Protein AF-A0A841MKN7-F1 (afdb_monomer_lite)

Sequence (149 aa):
MEKTDVSFLLSLPLLMLWGYSSIEKVLFWQESYRAFLNQPFPNPWGIVLAYVVPGFEILLVILLLFPETRWWGFLGSALLLNSFTVYVGMVWIGVFPETPCNCAGLINLLNWEGHLFLNLGFFSLTVLGLWFTKRGAEAPPDGVKLKSD

pLDDT: mean 86.55, std 14.41, range [45.44, 98.44]

Radius of gyration: 18.73 Å; chains: 1; bounding box: 68×29×45 Å

Secondary structure (DSSP, 8-state):
--HHHHHHHHHHHHHHHHHHHHHHHHHTHHHHHHHHHTSSS-HHHHHHHHHHHHHHHHHHHHHHHSTTTHHHHHHHHHHHHHHHHHHHHHHHTT-SSSPPP--SGGGGGS-HHHHHHHHHHHHHHHHHHHHHS-----PPPTT------

Organism: NCBI:txid1836499

Foldseek 3Di:
DALLVVLLVLLVVLLVVLVQQLCQCVVVVVLLLVLLCQPLDDNVRSNVCSPVVSVLSVVLNVQCVDLLNNLVSLVSLLVVLVVVLVVLVCLVVPVGPDRGQPRGPPCNPPDSVRSNVVSVVSSVSSVVSNVSRDNPDPDDPPDPDPDDD

InterPro domains:
  IPR009908 Methylamine utilisation protein, MauE [PF07291] (7-132)

Structure (mmCIF, N/CA/C/O backbone):
data_AF-A0A841MKN7-F1
#
_entry.id   AF-A0A841MKN7-F1
#
loop_
_atom_site.group_PDB
_atom_site.id
_atom_site.type_symbol
_atom_site.label_atom_id
_atom_site.label_alt_id
_atom_site.label_comp_id
_atom_site.label_asym_id
_atom_site.label_entity_id
_atom_site.label_seq_id
_atom_site.pdbx_PDB_ins_code
_atom_site.Cartn_x
_atom_site.Cartn_y
_atom_site.Cartn_z
_atom_site.occupancy
_atom_site.B_iso_or_equiv
_atom_site.auth_seq_id
_atom_site.auth_comp_id
_atom_site.auth_asym_id
_atom_site.auth_atom_id
_atom_site.pdbx_PDB_model_num
ATOM 1 N N . MET A 1 1 ? -10.818 -9.039 24.806 1.00 57.94 1 MET A N 1
ATOM 2 C CA . MET A 1 1 ? -10.567 -7.915 23.885 1.00 57.94 1 MET A CA 1
ATOM 3 C C . MET A 1 1 ? -11.859 -7.613 23.173 1.00 57.94 1 MET A C 1
ATOM 5 O O . MET A 1 1 ? -12.491 -8.544 22.674 1.00 57.94 1 MET A O 1
ATOM 9 N N . GLU A 1 2 ? -12.280 -6.357 23.186 1.00 73.31 2 GLU A N 1
ATOM 10 C CA . GLU A 1 2 ? -13.410 -5.924 22.375 1.00 73.31 2 GLU A CA 1
ATOM 11 C C . GLU A 1 2 ? -13.024 -6.041 20.888 1.00 73.31 2 GLU A C 1
ATOM 13 O O . GLU A 1 2 ? -11.845 -5.965 20.538 1.00 73.31 2 GLU A O 1
ATOM 18 N N . LYS A 1 3 ? -13.987 -6.255 19.981 1.00 71.25 3 LYS A N 1
ATOM 19 C CA . LYS A 1 3 ? -13.694 -6.351 18.533 1.00 71.25 3 LYS A CA 1
ATOM 20 C C . LYS A 1 3 ? -12.976 -5.100 18.008 1.00 71.25 3 LYS A C 1
ATOM 22 O O . LYS A 1 3 ? -12.126 -5.199 17.123 1.00 71.25 3 LYS A O 1
ATOM 27 N N . THR A 1 4 ? -13.278 -3.949 18.606 1.00 71.50 4 THR A N 1
ATOM 28 C CA . THR A 1 4 ? -12.631 -2.661 18.352 1.00 71.50 4 THR A CA 1
ATOM 29 C C . THR A 1 4 ? -11.121 -2.724 18.614 1.00 71.50 4 THR A C 1
ATOM 31 O O . THR A 1 4 ? -10.346 -2.322 17.743 1.00 71.50 4 THR A O 1
ATOM 34 N N . ASP A 1 5 ? -10.695 -3.335 19.724 1.00 80.75 5 ASP A N 1
ATOM 35 C CA . ASP A 1 5 ? -9.277 -3.486 20.093 1.00 80.75 5 ASP A CA 1
ATOM 36 C C . ASP A 1 5 ? -8.517 -4.367 19.094 1.00 80.75 5 ASP A C 1
ATOM 38 O O . ASP A 1 5 ? -7.402 -4.047 18.682 1.00 80.75 5 ASP A O 1
ATOM 42 N N . VAL A 1 6 ? -9.140 -5.468 18.656 1.00 89.56 6 VAL A N 1
ATOM 43 C CA . VAL A 1 6 ? -8.534 -6.405 17.694 1.00 89.56 6 VAL A CA 1
ATOM 44 C C . VAL A 1 6 ? -8.376 -5.751 16.322 1.00 89.56 6 VAL A C 1
ATOM 46 O O . VAL A 1 6 ? -7.321 -5.873 15.702 1.00 89.56 6 VAL A O 1
ATOM 49 N N . SER A 1 7 ? -9.391 -5.012 15.857 1.00 91.00 7 SER A N 1
ATOM 50 C CA . SER A 1 7 ? -9.313 -4.278 14.586 1.00 91.00 7 SER A CA 1
ATOM 51 C C . SER A 1 7 ? -8.169 -3.262 14.584 1.00 91.00 7 SER A C 1
ATOM 53 O O . SER A 1 7 ? -7.471 -3.111 13.585 1.00 91.00 7 SER A O 1
ATOM 55 N N . PHE A 1 8 ? -7.939 -2.589 15.715 1.00 92.75 8 PHE A N 1
ATOM 56 C CA . PHE A 1 8 ? -6.849 -1.637 15.844 1.00 92.75 8 PHE A CA 1
ATOM 57 C C . PHE A 1 8 ? -5.495 -2.347 15.789 1.00 92.75 8 PHE A C 1
ATOM 59 O O . PHE A 1 8 ? -4.653 -1.972 14.975 1.00 92.75 8 PHE A O 1
ATOM 66 N N . LEU A 1 9 ? -5.317 -3.425 16.557 1.00 95.62 9 LEU A N 1
ATOM 67 C CA . LEU A 1 9 ? -4.089 -4.224 16.553 1.00 95.62 9 LEU A CA 1
ATOM 68 C C . LEU A 1 9 ? -3.721 -4.718 15.142 1.00 95.62 9 LEU A C 1
ATOM 70 O O . LEU A 1 9 ? -2.567 -4.617 14.732 1.00 95.62 9 LEU A O 1
ATOM 74 N N . LEU A 1 10 ? -4.708 -5.204 14.382 1.00 96.31 10 LEU A N 1
ATOM 75 C CA . LEU A 1 10 ? -4.518 -5.673 13.003 1.00 96.31 10 LEU A CA 1
ATOM 76 C C . LEU A 1 10 ? -4.204 -4.535 12.019 1.00 96.31 10 LEU A C 1
ATOM 78 O O . LEU A 1 10 ? -3.558 -4.770 11.000 1.00 96.31 10 LEU A O 1
ATOM 82 N N . SER A 1 11 ? -4.638 -3.307 12.313 1.00 96.69 11 SER A N 1
ATOM 83 C CA . SER A 1 11 ? -4.354 -2.136 11.476 1.00 96.69 11 SER A CA 1
ATOM 84 C C . SER A 1 11 ? -2.924 -1.615 11.634 1.00 96.69 11 SER A C 1
ATOM 86 O O . SER A 1 11 ? -2.375 -1.088 10.673 1.00 96.69 11 SER A O 1
ATOM 88 N N . LEU A 1 12 ? -2.286 -1.802 12.797 1.00 97.44 12 LEU A N 1
ATOM 89 C CA . LEU A 1 12 ? -0.926 -1.316 13.071 1.00 97.44 12 LEU A CA 1
ATOM 90 C C . LEU A 1 12 ? 0.130 -1.772 12.046 1.00 97.44 12 LEU A C 1
ATOM 92 O O . LEU A 1 12 ? 0.826 -0.910 11.511 1.00 97.44 12 LEU A O 1
ATOM 96 N N . PRO A 1 13 ? 0.268 -3.072 11.716 1.00 97.44 13 PRO A N 1
ATOM 97 C CA . PRO A 1 13 ? 1.250 -3.502 10.722 1.00 97.44 13 PRO A CA 1
ATOM 98 C C . PRO A 1 13 ? 0.946 -2.944 9.322 1.00 97.44 13 PRO A C 1
ATOM 100 O O . PRO A 1 13 ? 1.871 -2.601 8.591 1.00 97.44 13 PRO A O 1
ATOM 103 N N . LEU A 1 14 ? -0.331 -2.783 8.956 1.00 97.69 14 LEU A N 1
ATOM 104 C CA . LEU A 1 14 ? -0.724 -2.162 7.685 1.00 97.69 14 LEU A CA 1
ATOM 105 C C . LEU A 1 14 ? -0.417 -0.659 7.665 1.00 97.69 14 LEU A C 1
ATOM 107 O O . LEU A 1 14 ? 0.063 -0.150 6.659 1.00 97.69 14 LEU A O 1
ATOM 111 N N . LEU A 1 15 ? -0.637 0.048 8.777 1.00 98.06 15 LEU A N 1
ATOM 112 C CA . LEU A 1 15 ? -0.260 1.454 8.933 1.00 98.06 15 LEU A CA 1
ATOM 113 C C . LEU A 1 15 ? 1.246 1.645 8.763 1.00 98.06 15 LEU A C 1
ATOM 115 O O . LEU A 1 15 ? 1.666 2.579 8.085 1.00 98.06 15 LEU A O 1
ATOM 119 N N . MET A 1 16 ? 2.055 0.749 9.333 1.00 96.50 16 MET A N 1
ATOM 120 C CA . MET A 1 16 ? 3.504 0.769 9.138 1.00 96.50 16 MET A CA 1
ATOM 121 C C . MET A 1 16 ? 3.875 0.505 7.679 1.00 96.50 16 MET A C 1
ATOM 123 O O . MET A 1 16 ? 4.677 1.252 7.129 1.00 96.50 16 MET A O 1
ATOM 127 N N . LEU A 1 17 ? 3.270 -0.502 7.040 1.00 95.44 17 LEU A N 1
ATOM 128 C CA . LEU A 1 17 ? 3.527 -0.837 5.638 1.00 95.44 17 LEU A CA 1
ATOM 129 C C . LEU A 1 17 ? 3.210 0.340 4.707 1.00 95.44 17 LEU A C 1
ATOM 131 O O . LEU A 1 17 ? 4.083 0.797 3.972 1.00 95.44 17 LEU A O 1
ATOM 135 N N . TRP A 1 18 ? 1.977 0.847 4.753 1.00 96.88 18 TRP A N 1
ATOM 136 C CA . TRP A 1 18 ? 1.525 1.924 3.872 1.00 96.88 18 TRP A CA 1
ATOM 137 C C . TRP A 1 18 ? 2.170 3.263 4.214 1.00 96.88 18 TRP A C 1
ATOM 139 O O . TRP A 1 18 ? 2.524 4.014 3.309 1.00 96.88 18 TRP A O 1
ATOM 149 N N . GLY A 1 19 ? 2.375 3.553 5.501 1.00 96.44 19 GLY A N 1
ATOM 150 C CA . GLY A 1 19 ? 3.064 4.757 5.957 1.00 96.44 19 GLY A CA 1
ATOM 151 C C . GLY A 1 19 ? 4.511 4.783 5.486 1.00 96.44 19 GLY A C 1
ATOM 152 O O . GLY A 1 19 ? 4.932 5.746 4.855 1.00 96.44 19 GLY A O 1
ATOM 153 N N . TYR A 1 20 ? 5.257 3.704 5.720 1.00 93.69 20 TYR A N 1
ATOM 154 C CA . TYR A 1 20 ? 6.639 3.599 5.264 1.00 93.69 20 TYR A CA 1
ATOM 155 C C . TYR A 1 20 ? 6.733 3.699 3.734 1.00 93.69 20 TYR A C 1
ATOM 157 O O . TYR A 1 20 ? 7.489 4.515 3.211 1.00 93.69 20 TYR A O 1
ATOM 165 N N . SER A 1 21 ? 5.926 2.901 3.029 1.00 92.56 21 SER A N 1
ATOM 166 C CA . SER A 1 21 ? 5.913 2.830 1.566 1.00 92.56 21 SER A CA 1
ATOM 167 C C . SER A 1 21 ? 5.573 4.170 0.907 1.00 92.56 21 SER A C 1
ATOM 169 O O . SER A 1 21 ? 6.231 4.569 -0.053 1.00 92.56 21 SER A O 1
ATOM 171 N N . SER A 1 22 ? 4.578 4.888 1.431 1.00 94.50 22 SER A N 1
ATOM 172 C CA . SER A 1 22 ? 4.170 6.178 0.867 1.00 94.50 22 SER A CA 1
ATOM 173 C C . SER A 1 22 ? 5.184 7.278 1.154 1.00 94.50 22 SER A C 1
ATOM 175 O O . SER A 1 22 ? 5.493 8.073 0.267 1.00 94.50 22 SER A O 1
ATOM 177 N N . ILE A 1 23 ? 5.736 7.313 2.371 1.00 94.31 23 ILE A N 1
ATOM 178 C CA . ILE A 1 23 ? 6.776 8.274 2.751 1.00 94.31 23 ILE A CA 1
ATOM 179 C C . ILE A 1 23 ? 8.019 8.087 1.880 1.00 94.31 23 ILE A C 1
ATOM 181 O O . ILE A 1 23 ? 8.552 9.075 1.382 1.00 94.31 23 ILE A O 1
ATOM 185 N N . GLU A 1 24 ? 8.462 6.847 1.662 1.00 91.25 24 GLU A N 1
ATOM 186 C CA . GLU A 1 24 ? 9.613 6.549 0.801 1.00 91.25 24 GLU A CA 1
ATOM 187 C C . GLU A 1 24 ? 9.386 7.070 -0.625 1.00 91.25 24 GLU A C 1
ATOM 189 O O . GLU A 1 24 ? 10.212 7.833 -1.131 1.00 91.25 24 GLU A O 1
ATOM 194 N N . LYS A 1 25 ? 8.209 6.804 -1.204 1.00 91.00 25 LYS A N 1
ATOM 195 C CA . LYS A 1 25 ? 7.853 7.277 -2.549 1.00 91.00 25 LYS A CA 1
ATOM 196 C C . LYS A 1 25 ? 7.787 8.794 -2.688 1.00 91.00 25 LYS A C 1
ATOM 198 O O . LYS A 1 25 ? 8.115 9.333 -3.745 1.00 91.00 25 LYS A O 1
ATOM 203 N N . VAL A 1 26 ? 7.333 9.487 -1.647 1.00 93.81 26 VAL A N 1
ATOM 204 C CA . VAL A 1 26 ? 7.196 10.950 -1.656 1.00 93.81 26 VAL A CA 1
ATOM 205 C C . VAL A 1 26 ? 8.536 11.638 -1.397 1.00 93.81 26 VAL A C 1
ATOM 207 O O . VAL A 1 26 ? 8.855 12.612 -2.077 1.00 93.81 26 VAL A O 1
ATOM 210 N N . 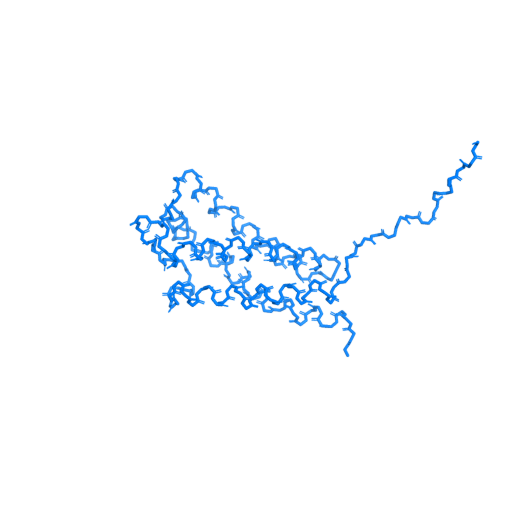LEU A 1 27 ? 9.330 11.148 -0.439 1.00 94.00 27 LEU A N 1
ATOM 211 C CA . LEU A 1 27 ? 10.632 11.737 -0.110 1.00 94.00 27 LEU A CA 1
ATOM 212 C C . LEU A 1 27 ? 11.664 11.500 -1.219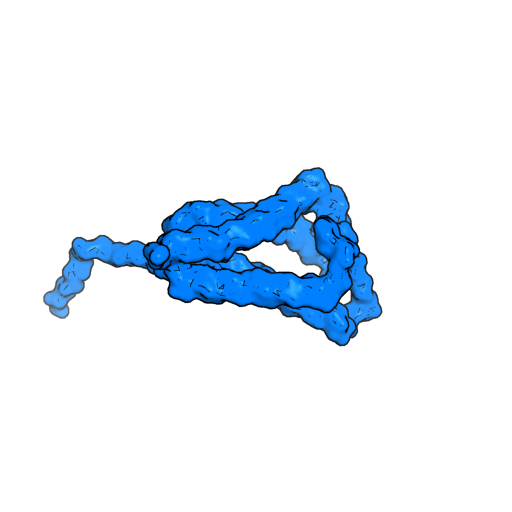 1.00 94.00 27 LEU A C 1
ATOM 214 O O . LEU A 1 27 ? 12.409 12.418 -1.558 1.00 94.00 27 LEU A O 1
ATOM 218 N N . PHE A 1 28 ? 11.678 10.305 -1.812 1.00 91.88 28 PHE A N 1
ATOM 219 C CA . PHE A 1 28 ? 12.579 9.918 -2.903 1.00 91.88 28 PHE A CA 1
ATOM 220 C C . PHE A 1 28 ? 11.820 9.868 -4.232 1.00 91.88 28 PHE A C 1
ATOM 222 O O . PHE A 1 28 ? 11.760 8.847 -4.925 1.00 91.88 28 PHE A O 1
ATOM 229 N N . TRP A 1 29 ? 11.170 10.988 -4.564 1.00 92.56 29 TRP A N 1
ATOM 230 C CA . TRP A 1 29 ? 10.269 11.080 -5.713 1.00 92.56 29 TRP A CA 1
ATOM 231 C C . TRP A 1 29 ? 10.949 10.730 -7.041 1.00 92.56 29 TRP A C 1
ATOM 233 O O . TRP A 1 29 ? 10.366 10.033 -7.865 1.00 92.56 29 TRP A O 1
ATOM 243 N N . GLN A 1 30 ? 12.178 11.200 -7.274 1.00 92.62 30 GLN A N 1
ATOM 244 C CA . GLN A 1 30 ? 12.866 10.998 -8.555 1.00 92.62 30 GLN A CA 1
ATOM 245 C C . GLN A 1 30 ? 13.218 9.524 -8.782 1.00 92.62 30 GLN A C 1
ATOM 247 O O . GLN A 1 30 ? 13.047 9.000 -9.884 1.00 92.62 30 GLN A O 1
ATOM 252 N N . GLU A 1 31 ? 13.690 8.855 -7.737 1.00 89.56 31 GLU A N 1
ATOM 253 C CA . GLU A 1 31 ? 14.021 7.436 -7.714 1.00 89.56 31 GLU A CA 1
ATOM 254 C C . GLU A 1 31 ? 12.760 6.595 -7.917 1.00 89.56 31 GLU A C 1
ATOM 256 O O . GLU A 1 31 ? 12.717 5.746 -8.809 1.00 89.56 31 GLU A O 1
ATOM 261 N N . SER A 1 32 ? 11.705 6.904 -7.165 1.00 88.69 32 SER A N 1
ATOM 262 C CA . SER A 1 32 ? 10.421 6.201 -7.225 1.00 88.69 32 SER A CA 1
ATOM 263 C C . SER A 1 32 ? 9.744 6.360 -8.582 1.00 88.69 32 SER A C 1
ATOM 265 O O . SER A 1 32 ? 9.299 5.382 -9.180 1.00 88.69 32 SER A O 1
ATOM 267 N N . TYR A 1 33 ? 9.727 7.577 -9.125 1.00 92.75 33 TYR A N 1
ATOM 268 C CA . TYR A 1 33 ? 9.175 7.863 -10.447 1.00 92.75 33 TYR A CA 1
ATOM 269 C C . TYR A 1 33 ? 9.901 7.076 -11.545 1.00 92.75 33 TYR A C 1
ATOM 271 O O . TYR A 1 33 ? 9.262 6.445 -12.389 1.00 92.75 33 TYR A O 1
ATOM 279 N N . ARG A 1 34 ? 11.240 7.039 -11.514 1.00 91.06 34 ARG A N 1
ATOM 280 C CA . ARG A 1 34 ? 12.030 6.220 -12.450 1.00 91.06 34 ARG A CA 1
ATOM 281 C C . ARG A 1 34 ? 11.781 4.729 -12.253 1.00 91.06 34 ARG A C 1
ATOM 283 O O . ARG A 1 34 ? 11.693 4.008 -13.241 1.00 91.06 34 ARG A O 1
ATOM 290 N N . ALA A 1 35 ? 11.631 4.267 -11.013 1.00 88.62 35 ALA A N 1
ATOM 291 C CA . ALA A 1 35 ? 11.306 2.873 -10.735 1.00 88.62 35 ALA A CA 1
ATOM 292 C C . ALA A 1 35 ? 9.965 2.473 -11.368 1.00 88.62 35 ALA A C 1
ATOM 294 O O . ALA A 1 35 ? 9.896 1.414 -11.989 1.00 88.62 35 ALA A O 1
ATOM 295 N N . PHE A 1 36 ? 8.939 3.330 -11.305 1.00 90.94 36 PHE A N 1
ATOM 296 C CA . PHE A 1 36 ? 7.655 3.096 -11.979 1.00 90.94 36 PHE A CA 1
ATOM 297 C C . PHE A 1 36 ? 7.750 3.107 -13.510 1.00 90.94 36 PHE A C 1
ATOM 299 O O . PHE A 1 36 ? 7.066 2.321 -14.164 1.00 90.94 36 PHE A O 1
ATOM 306 N N . LEU A 1 37 ? 8.598 3.958 -14.092 1.00 91.69 37 LEU A N 1
ATOM 307 C CA . LEU A 1 37 ? 8.836 3.976 -15.542 1.00 91.69 37 LEU A CA 1
ATOM 308 C C . LEU A 1 37 ? 9.619 2.757 -16.048 1.00 91.69 37 LEU A C 1
ATOM 310 O O . LEU A 1 37 ? 9.475 2.390 -17.207 1.00 91.69 37 LEU A O 1
ATOM 314 N N . ASN A 1 38 ? 10.413 2.121 -15.187 1.00 88.88 38 ASN A N 1
ATOM 315 C CA . ASN A 1 38 ? 11.180 0.914 -15.511 1.00 88.88 38 ASN A CA 1
ATOM 316 C C . ASN A 1 38 ? 10.389 -0.391 -15.292 1.00 88.88 38 ASN A C 1
ATOM 318 O O . ASN A 1 38 ? 10.960 -1.480 -15.354 1.00 88.88 38 ASN A O 1
ATOM 322 N N . GLN A 1 39 ? 9.093 -0.300 -14.989 1.00 88.19 39 GLN A N 1
ATOM 323 C CA . GLN A 1 39 ? 8.209 -1.464 -14.936 1.00 88.19 39 GLN A CA 1
ATOM 324 C C . GLN A 1 39 ? 7.859 -1.923 -16.364 1.00 88.19 39 GLN A C 1
ATOM 326 O O . GLN A 1 39 ? 7.939 -1.119 -17.293 1.00 88.19 39 GLN A O 1
ATOM 331 N N . PRO A 1 40 ? 7.414 -3.176 -16.578 1.00 87.88 40 PRO A N 1
ATOM 332 C CA . PRO A 1 40 ? 7.118 -3.722 -17.910 1.00 87.88 40 PRO A CA 1
ATOM 333 C C . PRO A 1 40 ? 5.814 -3.165 -18.527 1.00 87.88 40 PRO A C 1
ATOM 335 O O . PRO A 1 40 ? 5.141 -3.834 -19.312 1.00 87.88 40 PRO A O 1
ATOM 338 N N . PHE A 1 41 ? 5.433 -1.939 -18.165 1.00 86.31 41 PHE A N 1
ATOM 339 C CA . PHE A 1 41 ? 4.262 -1.228 -18.658 1.00 86.31 41 PHE A CA 1
ATOM 340 C C . PHE A 1 41 ? 4.682 -0.104 -19.613 1.00 86.31 41 PHE A C 1
ATOM 342 O O . PHE A 1 41 ? 5.760 0.466 -19.462 1.00 86.31 41 PHE A O 1
ATOM 349 N N . PRO A 1 42 ? 3.819 0.298 -20.563 1.00 90.62 42 PRO A N 1
ATOM 350 C CA . PRO A 1 42 ? 4.062 1.500 -21.351 1.00 90.62 42 PRO A CA 1
ATOM 351 C C . PRO A 1 42 ? 4.254 2.730 -20.452 1.00 90.62 42 PRO A C 1
ATOM 353 O O . PRO A 1 42 ? 3.494 2.917 -19.501 1.00 90.62 42 PRO A O 1
ATOM 356 N N . ASN A 1 43 ? 5.195 3.614 -20.804 1.00 91.94 43 ASN A N 1
ATOM 357 C CA . ASN A 1 43 ? 5.529 4.809 -20.014 1.00 91.94 43 ASN A CA 1
ATOM 358 C C . ASN A 1 43 ? 4.315 5.607 -19.498 1.00 91.94 43 ASN A C 1
ATOM 360 O O . ASN A 1 43 ? 4.332 5.960 -18.322 1.00 91.94 43 ASN A O 1
ATOM 364 N N . PRO A 1 44 ? 3.242 5.864 -20.280 1.00 95.12 44 PRO A N 1
ATOM 365 C CA . PRO A 1 44 ? 2.069 6.571 -19.762 1.00 95.12 44 PRO A CA 1
ATOM 366 C C . PRO A 1 44 ? 1.459 5.922 -18.511 1.00 95.12 44 PRO A C 1
ATOM 368 O O . PRO A 1 44 ? 1.065 6.628 -17.586 1.00 95.12 44 PRO A O 1
ATOM 371 N N . TRP A 1 45 ? 1.434 4.588 -18.444 1.00 93.44 45 TRP A N 1
ATOM 372 C CA . TRP A 1 45 ? 0.967 3.859 -17.266 1.00 93.44 45 TRP A CA 1
ATOM 373 C C . TRP A 1 45 ? 1.937 3.987 -16.096 1.00 93.44 45 TRP A C 1
ATOM 375 O O . TRP A 1 45 ? 1.487 4.211 -14.977 1.00 93.44 45 TRP A O 1
ATOM 385 N N . GLY A 1 46 ? 3.248 3.918 -16.344 1.00 92.62 46 GLY A N 1
ATOM 386 C CA . GLY A 1 46 ? 4.264 4.157 -15.313 1.00 92.62 46 GLY A CA 1
ATOM 387 C C . GLY A 1 46 ? 4.119 5.539 -14.666 1.00 92.62 46 GLY A C 1
ATOM 388 O O . GLY A 1 46 ? 4.130 5.647 -13.442 1.00 92.62 46 GLY A O 1
ATOM 389 N N . ILE A 1 47 ? 3.870 6.582 -15.468 1.00 95.19 47 ILE A N 1
ATOM 390 C CA . ILE A 1 47 ? 3.599 7.942 -14.969 1.00 95.19 47 ILE A CA 1
ATOM 391 C C . ILE A 1 47 ? 2.357 7.948 -14.077 1.00 95.19 47 ILE A C 1
ATOM 393 O O . ILE A 1 47 ? 2.416 8.439 -12.955 1.00 95.19 47 ILE A O 1
ATOM 397 N N . VAL A 1 48 ? 1.237 7.388 -14.546 1.00 96.75 48 VAL A N 1
ATOM 398 C CA . VAL A 1 48 ? -0.012 7.343 -13.768 1.00 96.75 48 VAL A CA 1
ATOM 399 C C . VAL A 1 48 ? 0.192 6.603 -12.446 1.00 96.75 48 VAL A C 1
ATOM 401 O O . VAL A 1 48 ? -0.197 7.110 -11.394 1.00 96.75 48 VAL A O 1
ATOM 404 N N . LEU A 1 49 ? 0.840 5.437 -12.475 1.00 94.31 49 LEU A N 1
ATOM 405 C CA . LEU A 1 49 ? 1.106 4.629 -11.285 1.00 94.31 49 LEU A CA 1
ATOM 406 C C . LEU A 1 49 ? 2.000 5.362 -10.282 1.00 94.31 49 LEU A C 1
ATOM 408 O O . LEU A 1 49 ? 1.717 5.299 -9.086 1.00 94.31 49 LEU A O 1
ATOM 412 N N . ALA A 1 50 ? 2.997 6.116 -10.753 1.00 94.31 50 ALA A N 1
ATOM 413 C CA . ALA A 1 50 ? 3.885 6.890 -9.890 1.00 94.31 50 ALA A CA 1
ATOM 414 C C . ALA A 1 50 ? 3.150 7.921 -9.024 1.00 94.31 50 ALA A C 1
ATOM 416 O O . ALA A 1 50 ? 3.606 8.211 -7.925 1.00 94.31 50 ALA A O 1
ATOM 417 N N . TYR A 1 51 ? 2.006 8.442 -9.474 1.00 95.69 51 TYR A N 1
ATOM 418 C CA . TYR A 1 51 ? 1.166 9.338 -8.672 1.00 95.69 51 TYR A CA 1
ATOM 419 C C . TYR A 1 51 ? 0.064 8.594 -7.914 1.00 95.69 51 TYR A C 1
ATOM 421 O O . TYR A 1 51 ? -0.167 8.848 -6.731 1.00 95.69 51 TYR A O 1
ATOM 429 N N . VAL A 1 52 ? -0.633 7.677 -8.589 1.00 96.19 52 VAL A N 1
ATOM 430 C CA . VAL A 1 52 ? -1.825 7.015 -8.041 1.00 96.19 52 VAL A CA 1
ATOM 431 C C . VAL A 1 52 ? -1.466 6.088 -6.891 1.00 96.19 52 VAL A C 1
ATOM 433 O O . VAL A 1 52 ? -2.165 6.099 -5.882 1.00 96.19 52 VAL A O 1
ATOM 436 N N . VAL A 1 53 ? -0.387 5.314 -7.013 1.00 95.88 53 VAL A N 1
ATOM 437 C CA . VAL A 1 53 ? 0.022 4.354 -5.982 1.00 95.88 53 VAL A CA 1
ATOM 438 C C . VAL A 1 53 ? 0.334 5.048 -4.651 1.00 95.88 53 VAL A C 1
ATOM 440 O O . VAL A 1 53 ? -0.363 4.746 -3.683 1.00 95.88 53 VAL A O 1
ATOM 443 N N . PRO A 1 54 ? 1.281 6.005 -4.555 1.00 95.38 54 PRO A N 1
ATOM 444 C CA . PRO A 1 54 ? 1.541 6.681 -3.283 1.00 95.38 54 PRO A CA 1
ATOM 445 C C . PRO A 1 54 ? 0.321 7.459 -2.773 1.00 95.38 54 PRO A C 1
ATOM 447 O O . PRO A 1 54 ? 0.082 7.487 -1.568 1.00 95.38 54 PRO A O 1
ATOM 450 N N . GLY A 1 55 ? -0.499 8.033 -3.664 1.00 97.75 55 GLY A N 1
ATOM 451 C CA . GLY A 1 55 ? -1.756 8.677 -3.273 1.00 97.75 55 GLY A CA 1
ATOM 452 C C . GLY A 1 55 ? -2.736 7.711 -2.595 1.00 97.75 55 GLY A C 1
ATOM 453 O O . GLY A 1 55 ? -3.302 8.034 -1.548 1.00 97.75 55 GLY A O 1
ATOM 454 N N . PHE A 1 56 ? -2.898 6.506 -3.146 1.00 97.88 56 PHE A N 1
ATOM 455 C CA . PHE A 1 56 ? -3.717 5.454 -2.542 1.00 97.88 56 PHE A CA 1
ATOM 456 C C . PHE A 1 56 ? -3.123 4.952 -1.226 1.00 97.88 56 PHE A C 1
ATOM 458 O O . PHE A 1 56 ? -3.864 4.764 -0.269 1.00 97.88 56 PHE A O 1
ATOM 465 N N . GLU A 1 57 ? -1.806 4.771 -1.141 1.00 97.69 57 GLU A N 1
ATOM 466 C CA . GLU A 1 57 ? -1.138 4.342 0.094 1.00 97.69 57 GLU A CA 1
ATOM 467 C C . GLU A 1 57 ? -1.378 5.345 1.240 1.00 97.69 57 GLU A C 1
ATOM 469 O O . GLU A 1 57 ? -1.755 4.939 2.340 1.00 97.69 57 GLU A O 1
ATOM 474 N N . ILE A 1 58 ? -1.277 6.655 0.976 1.00 98.38 58 ILE A N 1
ATOM 475 C CA . ILE A 1 58 ? -1.598 7.711 1.958 1.00 98.38 58 ILE A CA 1
ATOM 476 C C . ILE A 1 58 ? -3.076 7.657 2.358 1.00 98.38 58 ILE A C 1
ATOM 478 O O . ILE A 1 58 ? -3.405 7.737 3.544 1.00 98.38 58 ILE A O 1
ATOM 482 N N . LEU A 1 59 ? -3.980 7.490 1.388 1.00 98.38 59 LEU A N 1
ATOM 483 C CA . LEU A 1 59 ? -5.409 7.344 1.665 1.00 98.38 59 LEU A CA 1
ATOM 484 C C . LEU A 1 59 ? -5.679 6.142 2.583 1.00 98.38 59 LEU A C 1
ATOM 486 O O . LEU A 1 59 ? -6.448 6.264 3.535 1.00 98.38 59 LEU A O 1
ATOM 490 N N . LEU A 1 60 ? -5.029 5.001 2.345 1.00 98.44 60 LEU A N 1
ATOM 491 C CA . LEU A 1 60 ? -5.171 3.812 3.189 1.00 98.44 60 LEU A CA 1
ATOM 492 C C . LEU A 1 60 ? -4.677 4.054 4.617 1.00 98.44 60 LEU A C 1
ATOM 494 O O . LEU A 1 60 ? -5.341 3.610 5.554 1.00 98.44 60 LEU A O 1
ATOM 498 N N . VAL A 1 61 ? -3.575 4.790 4.802 1.00 98.44 61 VAL A N 1
ATOM 499 C CA . VAL A 1 61 ? -3.114 5.201 6.141 1.00 98.44 61 VAL A CA 1
ATOM 500 C C . VAL A 1 61 ? -4.209 5.985 6.860 1.00 98.44 61 VAL A C 1
ATOM 502 O O . VAL A 1 61 ? -4.579 5.638 7.981 1.00 98.44 61 VAL A O 1
ATOM 505 N N . ILE A 1 62 ? -4.781 6.994 6.201 1.00 98.00 62 ILE A N 1
ATOM 506 C CA . ILE A 1 62 ? -5.849 7.824 6.773 1.00 98.00 62 ILE A CA 1
ATOM 507 C C . ILE A 1 62 ? -7.068 6.964 7.131 1.00 98.00 62 ILE A C 1
ATOM 509 O O . ILE A 1 62 ? -7.590 7.072 8.240 1.00 98.00 62 ILE A O 1
ATOM 513 N N . LEU A 1 63 ? -7.505 6.076 6.234 1.00 96.81 63 LEU A N 1
ATOM 514 C CA . LEU A 1 63 ? -8.661 5.208 6.473 1.00 96.81 63 LEU A CA 1
ATOM 515 C C . LEU A 1 63 ? -8.432 4.210 7.618 1.00 96.81 63 LEU A C 1
ATOM 517 O O . LEU A 1 63 ? -9.366 3.899 8.347 1.00 96.81 63 LEU A O 1
ATOM 521 N N . LEU A 1 64 ? -7.217 3.691 7.799 1.00 97.00 64 LEU A N 1
ATOM 522 C CA . LEU A 1 64 ? -6.913 2.726 8.862 1.00 97.00 64 LEU A CA 1
ATOM 523 C C . LEU A 1 64 ? -6.796 3.376 10.252 1.00 97.00 64 LEU A C 1
ATOM 525 O O . LEU A 1 64 ? -7.088 2.717 11.258 1.00 97.00 64 LEU A O 1
ATOM 529 N N . LEU A 1 65 ? -6.405 4.655 10.318 1.00 95.56 65 LEU A N 1
ATOM 530 C CA . LEU A 1 65 ? -6.256 5.394 11.576 1.00 95.56 65 LEU A CA 1
ATOM 531 C C . LEU A 1 65 ? -7.591 5.550 12.315 1.00 95.56 65 LEU A C 1
ATOM 533 O O . LEU A 1 65 ? -7.663 5.271 13.516 1.00 95.56 65 LEU A O 1
ATOM 537 N N . PHE A 1 66 ? -8.659 5.938 11.616 1.00 92.94 66 PHE A N 1
ATOM 538 C CA . PHE A 1 66 ? -9.944 6.237 12.251 1.00 92.94 66 PHE A CA 1
ATOM 539 C C . PHE A 1 66 ? -10.837 4.991 12.368 1.00 92.94 66 PHE A C 1
ATOM 541 O O . PHE A 1 66 ? -11.054 4.301 11.374 1.00 92.94 66 PHE A O 1
ATOM 548 N N . PRO A 1 67 ? -11.416 4.698 13.551 1.00 90.81 67 PRO A N 1
ATOM 549 C CA . PRO A 1 67 ? -12.282 3.529 13.741 1.00 90.81 67 PRO A CA 1
ATOM 550 C C . PRO A 1 67 ? -13.474 3.473 12.771 1.00 90.81 67 PRO A C 1
ATOM 552 O O . PRO A 1 67 ? -13.783 2.404 12.251 1.00 90.81 67 PRO A O 1
ATOM 555 N N . GLU A 1 68 ? -14.086 4.628 12.493 1.00 90.50 68 GLU A N 1
ATOM 556 C CA . GLU A 1 68 ? -15.245 4.811 11.600 1.00 90.50 68 GLU A CA 1
ATOM 557 C C . GLU A 1 68 ? -14.960 4.352 10.157 1.00 90.50 68 GLU A C 1
ATOM 559 O O . GLU A 1 68 ? -15.806 3.757 9.490 1.00 90.50 68 GLU A O 1
ATOM 564 N N . THR A 1 69 ? -13.742 4.599 9.664 1.00 94.50 69 THR A N 1
ATOM 565 C CA . THR A 1 69 ? -13.344 4.327 8.273 1.00 94.50 69 THR A CA 1
ATOM 566 C C . THR A 1 69 ? -12.454 3.095 8.131 1.00 94.50 69 THR A C 1
ATOM 568 O O . THR A 1 69 ? -12.181 2.658 7.009 1.00 94.50 69 THR A O 1
ATOM 571 N N . ARG A 1 70 ? -12.066 2.462 9.244 1.00 94.94 70 ARG A N 1
ATOM 572 C CA . ARG A 1 70 ? -11.119 1.339 9.274 1.00 94.94 70 ARG A CA 1
ATOM 573 C C . ARG A 1 70 ? -11.549 0.155 8.420 1.00 94.94 70 ARG A C 1
ATOM 575 O O . ARG A 1 70 ? -10.702 -0.499 7.816 1.00 94.94 70 ARG A O 1
ATOM 582 N N . TRP A 1 71 ? -12.853 -0.097 8.314 1.00 95.31 71 TRP A N 1
ATOM 583 C CA . TRP A 1 71 ? -13.374 -1.141 7.429 1.00 95.31 71 TRP A CA 1
ATOM 584 C C . TRP A 1 71 ? -12.988 -0.884 5.965 1.00 95.31 71 TRP A C 1
ATOM 586 O O . TRP A 1 71 ? -12.509 -1.787 5.280 1.00 95.31 71 TRP A O 1
ATOM 596 N N . TRP A 1 72 ? -13.128 0.363 5.505 1.00 96.81 72 TRP A N 1
ATOM 597 C CA . TRP A 1 72 ? -12.705 0.783 4.169 1.00 96.81 72 TRP A CA 1
ATOM 598 C C . TRP A 1 72 ? -11.185 0.749 4.015 1.00 96.81 72 TRP A C 1
ATOM 600 O O . TRP A 1 72 ? -10.697 0.369 2.953 1.00 96.81 72 TRP A O 1
ATOM 610 N N . GLY A 1 73 ? -10.439 1.063 5.077 1.00 97.56 73 GLY A N 1
ATOM 611 C CA . GLY A 1 73 ? -8.983 0.914 5.113 1.00 97.56 73 GLY A CA 1
ATOM 612 C C . GLY A 1 73 ? -8.530 -0.534 4.905 1.00 97.56 73 GLY A C 1
ATOM 613 O O . GLY A 1 73 ? -7.655 -0.793 4.077 1.00 97.56 73 GLY A O 1
ATOM 614 N N . PHE A 1 74 ? -9.156 -1.498 5.589 1.00 98.06 74 PHE A N 1
ATOM 615 C CA . PHE A 1 74 ? -8.873 -2.920 5.383 1.00 98.06 74 PHE A CA 1
ATOM 616 C C . PHE A 1 74 ? -9.292 -3.400 3.990 1.00 98.06 74 PHE A C 1
ATOM 618 O O . PHE A 1 74 ? -8.517 -4.105 3.346 1.00 98.06 74 PHE A O 1
ATOM 625 N N . LEU A 1 75 ? -10.466 -2.990 3.493 1.00 97.88 75 LEU A N 1
ATOM 626 C CA . LEU A 1 75 ? -10.927 -3.361 2.151 1.00 97.88 75 LEU A CA 1
ATOM 627 C C . LEU A 1 75 ? -9.984 -2.830 1.068 1.00 97.88 75 LEU A C 1
ATOM 629 O O . LEU A 1 75 ? -9.560 -3.580 0.192 1.00 97.88 75 LEU A O 1
ATOM 633 N N . GLY A 1 76 ? -9.636 -1.547 1.135 1.00 98.12 76 GLY A N 1
ATOM 634 C CA . GLY A 1 76 ? -8.720 -0.928 0.184 1.00 98.12 76 GLY A CA 1
ATOM 635 C C . GLY A 1 76 ? -7.323 -1.548 0.252 1.00 98.12 76 GLY A C 1
ATOM 636 O O . GLY A 1 76 ? -6.727 -1.818 -0.789 1.00 98.12 76 GLY A O 1
ATOM 637 N N . SER A 1 77 ? -6.845 -1.875 1.458 1.00 98.25 77 SER A N 1
ATOM 638 C CA . SER A 1 77 ? -5.584 -2.603 1.637 1.00 98.25 77 SER A CA 1
ATOM 639 C C . SER A 1 77 ? -5.636 -3.978 0.975 1.00 98.25 77 SER A C 1
ATOM 641 O O . SER A 1 77 ? -4.688 -4.344 0.289 1.00 98.25 77 SER A O 1
ATOM 643 N N . ALA A 1 78 ? -6.739 -4.720 1.129 1.00 98.31 78 ALA A N 1
ATOM 644 C CA . ALA A 1 78 ? -6.915 -6.037 0.518 1.00 98.31 78 ALA A CA 1
ATOM 645 C C . ALA A 1 78 ? -6.861 -5.959 -1.014 1.00 98.31 78 ALA A C 1
ATOM 647 O O . ALA A 1 78 ? -6.166 -6.746 -1.654 1.00 98.31 78 ALA A O 1
ATOM 648 N N . LEU A 1 79 ? -7.555 -4.983 -1.606 1.00 98.19 79 LEU A N 1
ATOM 649 C CA . LEU A 1 79 ? -7.582 -4.780 -3.056 1.00 98.19 79 LEU A CA 1
ATOM 650 C C . LEU A 1 79 ? -6.209 -4.381 -3.610 1.00 98.19 79 LEU A C 1
ATOM 652 O O . LEU A 1 79 ? -5.777 -4.918 -4.637 1.00 98.19 79 LEU A O 1
ATOM 656 N N . LEU A 1 80 ? -5.507 -3.471 -2.928 1.00 97.31 80 LEU A N 1
ATOM 657 C CA . LEU A 1 80 ? -4.187 -3.015 -3.358 1.00 97.31 80 LEU A CA 1
ATOM 658 C C . LEU A 1 80 ? -3.136 -4.123 -3.202 1.00 97.31 80 LEU A C 1
ATOM 660 O O . LEU A 1 80 ? -2.409 -4.409 -4.153 1.00 97.31 80 LEU A O 1
ATOM 664 N N . LEU A 1 81 ? -3.118 -4.821 -2.060 1.00 97.19 81 LEU A N 1
ATOM 665 C CA . LEU A 1 81 ? -2.238 -5.974 -1.835 1.00 97.19 81 LEU A CA 1
ATOM 666 C C . LEU A 1 81 ? -2.509 -7.098 -2.828 1.00 97.19 81 LEU A C 1
ATOM 668 O O . LEU A 1 81 ? -1.560 -7.680 -3.342 1.00 97.19 81 LEU A O 1
ATOM 672 N N . ASN A 1 82 ? -3.771 -7.392 -3.143 1.00 97.38 82 ASN A N 1
ATOM 673 C CA . ASN A 1 82 ? -4.101 -8.389 -4.158 1.00 97.38 82 ASN A CA 1
ATOM 674 C C . ASN A 1 82 ? -3.554 -7.984 -5.535 1.00 97.38 82 ASN A C 1
ATOM 676 O O . ASN A 1 82 ? -2.936 -8.799 -6.214 1.00 97.38 82 ASN A O 1
ATOM 680 N N . SER A 1 83 ? -3.711 -6.716 -5.920 1.00 96.19 83 SER A N 1
ATOM 681 C CA . SER A 1 83 ? -3.174 -6.194 -7.184 1.00 96.19 83 SER A CA 1
ATOM 682 C C . SER A 1 83 ? -1.647 -6.322 -7.247 1.00 96.19 83 SER A C 1
ATOM 684 O O . SER A 1 83 ? -1.106 -6.812 -8.240 1.00 96.19 83 SER A O 1
ATOM 686 N N . PHE A 1 84 ? -0.945 -5.971 -6.165 1.00 93.94 84 PHE A N 1
ATOM 687 C CA . PHE A 1 84 ? 0.506 -6.149 -6.064 1.00 93.94 84 PHE A CA 1
ATOM 688 C C . PHE A 1 84 ? 0.925 -7.620 -6.036 1.00 93.94 84 PHE A C 1
ATOM 690 O O . PHE A 1 84 ? 1.931 -7.974 -6.641 1.00 93.94 84 PHE A O 1
ATOM 697 N N . THR A 1 85 ? 0.155 -8.490 -5.385 1.00 94.94 85 THR A N 1
ATOM 698 C CA . THR A 1 85 ? 0.401 -9.941 -5.344 1.00 94.94 85 THR A CA 1
ATOM 699 C C . THR A 1 85 ? 0.305 -10.545 -6.738 1.00 94.94 85 THR A C 1
ATOM 701 O O . THR A 1 85 ? 1.204 -11.273 -7.145 1.00 94.94 85 THR A O 1
ATOM 704 N N . VAL A 1 86 ? -0.747 -10.212 -7.493 1.00 95.38 86 VAL A N 1
ATOM 705 C CA . VAL A 1 86 ? -0.914 -10.669 -8.880 1.00 95.38 86 VAL A CA 1
ATOM 706 C C . VAL A 1 86 ? 0.240 -10.170 -9.745 1.00 95.38 86 VAL A C 1
ATOM 708 O O . VAL A 1 86 ? 0.833 -10.958 -10.477 1.00 95.38 86 VAL A O 1
ATOM 711 N N . TYR A 1 87 ? 0.606 -8.891 -9.625 1.00 92.56 87 TYR A N 1
ATOM 712 C CA . TYR A 1 87 ? 1.738 -8.321 -10.353 1.00 92.56 87 TYR A CA 1
ATOM 713 C C . TYR A 1 87 ? 3.059 -9.048 -10.056 1.00 92.56 87 TYR A C 1
ATOM 715 O O . TYR A 1 87 ? 3.699 -9.563 -10.971 1.00 92.56 87 TYR A O 1
ATOM 723 N N . VAL A 1 88 ? 3.433 -9.151 -8.779 1.00 91.19 88 VAL A N 1
ATOM 724 C CA . VAL A 1 88 ? 4.656 -9.837 -8.331 1.00 91.19 88 VAL A CA 1
ATOM 725 C C . VAL A 1 88 ? 4.641 -11.311 -8.736 1.00 91.19 88 VAL A C 1
ATOM 727 O O . VAL A 1 88 ? 5.663 -11.835 -9.170 1.00 91.19 88 VAL A O 1
ATOM 730 N N . GLY A 1 89 ? 3.485 -11.974 -8.655 1.00 92.50 89 GLY A N 1
ATOM 731 C CA . GLY A 1 89 ? 3.309 -13.354 -9.097 1.00 92.50 89 GLY A CA 1
ATOM 732 C C . GLY A 1 89 ? 3.595 -13.530 -10.589 1.00 92.50 89 GLY A C 1
ATOM 733 O O . GLY A 1 89 ? 4.312 -14.455 -10.957 1.00 92.50 89 GLY A O 1
ATOM 734 N N . MET A 1 90 ? 3.113 -12.617 -11.442 1.00 92.38 90 MET A N 1
ATOM 735 C CA . MET A 1 90 ? 3.422 -12.625 -12.880 1.00 92.38 90 MET A CA 1
ATOM 736 C C . MET A 1 90 ? 4.915 -12.419 -13.155 1.00 92.38 90 MET A C 1
ATOM 738 O O . MET A 1 90 ? 5.472 -13.081 -14.031 1.00 92.38 90 MET A O 1
ATOM 742 N N . VAL A 1 91 ? 5.574 -11.533 -12.403 1.00 90.12 91 VAL A N 1
ATOM 743 C CA . VAL A 1 91 ? 7.028 -11.350 -12.515 1.00 90.12 91 VAL A CA 1
ATOM 744 C C . VAL A 1 91 ? 7.766 -12.624 -12.102 1.00 90.12 91 VAL A C 1
ATOM 746 O O . VAL A 1 91 ? 8.648 -13.082 -12.823 1.00 90.12 91 VAL A O 1
ATOM 749 N N . TRP A 1 92 ? 7.381 -13.233 -10.979 1.00 89.06 92 TRP A N 1
ATOM 750 C CA . TRP A 1 92 ? 8.050 -14.413 -10.433 1.00 89.06 92 TRP A CA 1
ATOM 751 C C . TRP A 1 92 ? 7.942 -15.646 -11.340 1.00 89.06 92 TRP A C 1
ATOM 753 O O . TRP A 1 92 ? 8.927 -16.361 -11.504 1.00 89.06 92 TRP A O 1
ATOM 763 N N . ILE A 1 93 ? 6.789 -15.870 -11.981 1.00 91.56 93 ILE A N 1
ATOM 764 C CA . ILE A 1 93 ? 6.610 -16.981 -12.936 1.00 91.56 93 ILE A CA 1
ATOM 765 C C . ILE A 1 93 ? 7.178 -16.681 -14.336 1.00 91.56 93 ILE A C 1
ATOM 767 O O . ILE A 1 93 ? 7.066 -17.522 -15.226 1.00 91.56 93 ILE A O 1
ATOM 771 N N . GLY A 1 94 ? 7.771 -15.500 -14.548 1.00 89.19 94 GLY A N 1
ATOM 772 C CA . GLY A 1 94 ? 8.446 -15.143 -15.798 1.00 89.19 94 GLY A CA 1
ATOM 773 C C . GLY A 1 94 ? 7.512 -14.780 -16.954 1.00 89.19 94 GLY A C 1
ATOM 774 O O . GLY A 1 94 ? 7.823 -15.084 -18.101 1.00 89.19 94 GLY A O 1
ATOM 775 N N . VAL A 1 95 ? 6.365 -14.140 -16.684 1.00 90.06 95 VAL A N 1
ATOM 776 C CA . VAL A 1 95 ? 5.440 -13.686 -17.748 1.00 90.06 95 VAL A CA 1
ATOM 777 C C . VAL A 1 95 ? 6.069 -12.605 -18.636 1.00 90.06 95 VAL A C 1
ATOM 779 O O . VAL A 1 95 ? 5.729 -12.498 -19.814 1.00 90.06 95 VAL A O 1
ATOM 782 N N . PHE A 1 96 ? 6.962 -11.783 -18.081 1.00 86.31 96 PHE A N 1
ATOM 783 C CA . PHE A 1 96 ? 7.551 -10.648 -18.788 1.00 86.31 96 PHE A CA 1
ATOM 784 C C . PHE A 1 96 ? 8.853 -11.027 -19.517 1.00 86.31 96 PHE A C 1
ATOM 786 O O . PHE A 1 96 ? 9.605 -11.856 -19.006 1.00 86.31 96 PHE A O 1
ATOM 793 N N . PRO A 1 97 ? 9.157 -10.402 -20.677 1.00 79.75 97 PRO A N 1
ATOM 794 C CA . PRO A 1 97 ? 10.373 -10.690 -21.448 1.00 79.75 97 PRO A CA 1
ATOM 795 C C . PRO A 1 97 ? 11.669 -10.391 -20.688 1.00 79.75 97 PRO A C 1
ATOM 797 O O . PRO A 1 97 ? 12.675 -11.066 -20.881 1.00 79.75 97 PRO A O 1
ATOM 800 N N . GLU A 1 98 ? 11.633 -9.373 -19.830 1.00 78.75 98 GLU A N 1
ATOM 801 C CA . GLU A 1 98 ? 12.742 -8.952 -18.984 1.00 78.75 98 GLU A CA 1
ATOM 802 C C . GLU A 1 98 ? 12.235 -8.787 -17.551 1.00 78.75 98 GLU A C 1
ATOM 804 O O . GLU A 1 98 ? 11.149 -8.245 -17.320 1.00 78.75 98 GLU A O 1
ATOM 809 N N . THR A 1 99 ? 13.020 -9.252 -16.579 1.00 75.94 99 THR A N 1
ATOM 810 C CA . THR A 1 99 ? 12.702 -9.065 -15.162 1.00 75.94 99 THR A CA 1
ATOM 811 C C . THR A 1 99 ? 12.940 -7.599 -14.794 1.00 75.94 99 THR A C 1
ATOM 813 O O . THR A 1 99 ? 14.078 -7.135 -14.912 1.00 75.94 99 THR A O 1
ATOM 816 N N . PRO A 1 100 ? 11.918 -6.856 -14.330 1.00 74.06 100 PRO A N 1
ATOM 817 C CA . PRO A 1 100 ? 12.091 -5.456 -13.969 1.00 74.06 100 PRO A CA 1
ATOM 818 C C . PRO A 1 100 ? 13.076 -5.308 -12.806 1.00 74.06 100 PRO A C 1
ATOM 820 O O . PRO A 1 100 ? 13.233 -6.207 -11.975 1.00 74.06 100 PRO A O 1
ATOM 823 N N . CYS A 1 101 ? 13.743 -4.156 -12.724 1.00 70.50 101 CYS A N 1
ATOM 824 C CA . CYS A 1 101 ? 14.598 -3.882 -11.577 1.00 70.50 101 CYS A CA 1
ATOM 825 C C . CYS A 1 101 ? 13.754 -3.767 -10.296 1.00 70.50 101 CYS A C 1
ATOM 827 O O . CYS A 1 101 ? 12.838 -2.944 -10.231 1.00 70.50 101 CYS A O 1
ATOM 829 N N . ASN A 1 102 ? 14.136 -4.502 -9.248 1.00 62.34 102 ASN A N 1
ATOM 830 C CA . ASN A 1 102 ? 13.694 -4.280 -7.864 1.00 62.34 102 ASN A CA 1
ATOM 831 C C . ASN A 1 102 ? 14.349 -3.010 -7.295 1.00 62.34 102 ASN A C 1
ATOM 833 O O . ASN A 1 102 ? 15.073 -3.078 -6.317 1.00 62.34 102 ASN A O 1
ATOM 837 N N . CYS A 1 103 ? 14.204 -1.866 -7.959 1.00 58.47 103 CYS A N 1
ATOM 838 C CA . CYS A 1 103 ? 14.924 -0.633 -7.627 1.00 58.47 103 CYS A CA 1
ATOM 839 C C . CYS A 1 103 ? 14.170 0.264 -6.611 1.00 58.47 103 CYS A C 1
ATOM 841 O O . CYS A 1 103 ? 14.571 1.411 -6.424 1.00 58.47 103 CYS A O 1
ATOM 843 N N . ALA A 1 104 ? 13.084 -0.201 -5.978 1.00 53.31 104 ALA A N 1
ATOM 844 C CA . ALA A 1 104 ? 12.190 0.625 -5.156 1.00 53.31 104 ALA A CA 1
ATOM 845 C C . ALA A 1 104 ? 12.164 0.219 -3.662 1.00 53.31 104 ALA A C 1
ATOM 847 O O . ALA A 1 104 ? 11.591 -0.809 -3.291 1.00 53.31 104 ALA A O 1
ATOM 848 N N . GLY A 1 105 ? 12.709 1.088 -2.800 1.00 58.47 105 GLY A N 1
ATOM 849 C CA . GLY A 1 105 ? 12.521 1.069 -1.343 1.00 58.47 105 GLY A CA 1
ATOM 850 C C . GLY A 1 105 ? 13.207 -0.047 -0.541 1.00 58.47 105 GLY A C 1
ATOM 851 O O . GLY A 1 105 ? 14.097 -0.753 -1.015 1.00 58.47 105 GLY A O 1
ATOM 852 N N . LEU A 1 106 ? 12.786 -0.206 0.727 1.00 50.34 106 LEU A N 1
ATOM 853 C CA . LEU A 1 106 ? 13.315 -1.184 1.711 1.00 50.34 106 LEU A CA 1
ATOM 854 C C . LEU A 1 106 ? 13.345 -2.631 1.206 1.00 50.34 106 LEU A C 1
ATOM 856 O O . LEU A 1 106 ? 14.021 -3.479 1.785 1.00 50.34 106 LEU A O 1
ATOM 860 N N . ILE A 1 107 ? 12.573 -2.924 0.161 1.00 53.12 107 ILE A N 1
ATOM 861 C CA . ILE A 1 107 ? 12.320 -4.270 -0.335 1.00 53.12 107 ILE A CA 1
ATOM 862 C C . ILE A 1 107 ? 13.309 -4.670 -1.447 1.00 53.12 107 ILE A C 1
ATOM 864 O O . ILE A 1 107 ? 13.307 -5.814 -1.887 1.00 53.12 107 ILE A O 1
ATOM 868 N N . ASN A 1 108 ? 14.276 -3.811 -1.795 1.00 61.34 108 ASN A N 1
ATOM 869 C CA . ASN A 1 108 ? 15.407 -4.171 -2.668 1.00 61.34 108 ASN A CA 1
ATOM 870 C C . ASN A 1 108 ? 16.260 -5.334 -2.107 1.00 61.34 108 ASN A C 1
ATOM 872 O O . ASN A 1 108 ? 17.049 -5.934 -2.832 1.00 61.34 108 ASN A O 1
ATOM 876 N N . LEU A 1 109 ? 16.117 -5.644 -0.811 1.00 63.41 109 LEU A N 1
ATOM 877 C CA . LEU A 1 109 ? 16.761 -6.775 -0.134 1.00 63.41 109 LEU A CA 1
ATOM 878 C C . LEU A 1 109 ? 16.038 -8.116 -0.347 1.00 63.41 109 LEU A C 1
ATOM 880 O O . LEU A 1 109 ? 16.642 -9.165 -0.122 1.00 63.41 109 LEU A O 1
ATOM 884 N N . LEU A 1 110 ? 14.760 -8.112 -0.739 1.00 75.12 110 LEU A N 1
ATOM 885 C CA . LEU A 1 110 ? 13.996 -9.337 -0.973 1.00 75.12 110 LEU A CA 1
ATOM 886 C C . LEU A 1 110 ? 13.970 -9.666 -2.466 1.00 75.12 110 LEU A C 1
ATOM 888 O O . LEU A 1 110 ? 13.729 -8.816 -3.317 1.00 75.12 110 LEU A O 1
ATOM 892 N N . ASN A 1 111 ? 14.130 -10.946 -2.789 1.00 84.31 111 ASN A N 1
ATOM 893 C CA . ASN A 1 111 ? 13.819 -11.437 -4.129 1.00 84.31 111 ASN A CA 1
ATOM 894 C C . ASN A 1 111 ? 12.299 -11.375 -4.382 1.00 84.31 111 ASN A C 1
ATOM 896 O O . ASN A 1 111 ? 11.504 -11.210 -3.452 1.00 84.31 111 ASN A O 1
ATOM 900 N N . TRP A 1 112 ? 11.875 -11.545 -5.636 1.00 86.25 112 TRP A N 1
ATOM 901 C CA . TRP A 1 112 ? 10.455 -11.537 -6.025 1.00 86.25 112 TRP A CA 1
ATOM 902 C C . TRP A 1 112 ? 9.600 -12.546 -5.247 1.00 86.25 112 TRP A C 1
ATOM 904 O O . TRP A 1 112 ? 8.487 -12.233 -4.837 1.00 86.25 112 TRP A O 1
ATOM 914 N N . GLU A 1 113 ? 10.149 -13.728 -4.962 1.00 89.69 113 GLU A N 1
ATOM 915 C CA . GLU A 1 113 ? 9.508 -14.730 -4.103 1.00 89.69 113 GLU A CA 1
ATO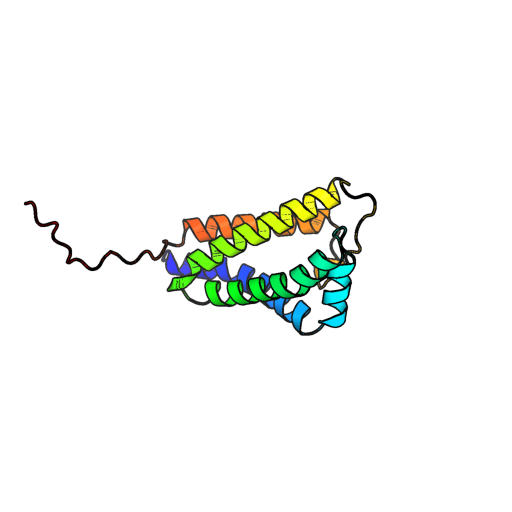M 916 C C . GLU A 1 113 ? 9.237 -14.187 -2.689 1.00 89.69 113 GLU A C 1
ATOM 918 O O . GLU A 1 113 ? 8.140 -14.331 -2.152 1.00 89.69 113 GLU A O 1
ATOM 923 N N . GLY A 1 114 ? 10.217 -13.497 -2.100 1.00 89.69 114 GLY A N 1
ATOM 924 C CA . GLY A 1 114 ? 10.081 -12.889 -0.778 1.00 89.69 114 GLY A CA 1
ATOM 925 C C . GLY A 1 114 ? 8.999 -11.809 -0.742 1.00 89.69 114 GLY A C 1
ATOM 926 O O . GLY A 1 114 ? 8.207 -11.765 0.199 1.00 89.69 114 GLY A O 1
ATOM 927 N N . HIS A 1 115 ? 8.908 -10.988 -1.794 1.00 89.06 115 HIS A N 1
ATOM 928 C CA . HIS A 1 115 ? 7.825 -10.012 -1.953 1.00 89.06 115 HIS A CA 1
ATOM 929 C C . HIS A 1 115 ? 6.453 -10.687 -2.022 1.00 89.06 115 HIS A C 1
ATOM 931 O O . HIS A 1 115 ? 5.493 -10.195 -1.429 1.00 89.06 115 HIS A O 1
ATOM 937 N N . LEU A 1 116 ? 6.353 -11.820 -2.722 1.00 91.94 116 LEU A N 1
ATOM 938 C CA . LEU A 1 116 ? 5.101 -12.556 -2.853 1.00 91.94 116 LEU A CA 1
ATOM 939 C C . LEU A 1 116 ? 4.607 -13.048 -1.487 1.00 91.94 116 LEU A C 1
ATOM 941 O O . LEU A 1 116 ? 3.455 -12.805 -1.126 1.00 91.94 116 LEU A O 1
ATOM 945 N N . PHE A 1 117 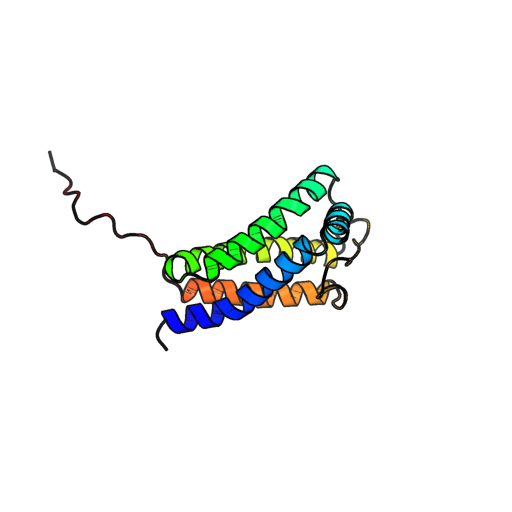? 5.482 -13.677 -0.698 1.00 93.88 117 PHE A N 1
ATOM 946 C CA . PHE A 1 117 ? 5.135 -14.137 0.650 1.00 93.88 117 PHE A CA 1
ATOM 947 C C . PHE A 1 117 ? 4.800 -12.985 1.598 1.00 93.88 117 PHE A C 1
ATOM 949 O O . PHE A 1 117 ? 3.845 -13.094 2.371 1.00 93.88 117 PHE A O 1
ATOM 956 N N . LEU A 1 118 ? 5.534 -11.871 1.517 1.00 92.44 118 LEU A N 1
ATOM 957 C CA . LEU A 1 118 ? 5.238 -10.669 2.294 1.00 92.44 118 LEU A CA 1
ATOM 958 C C . LEU A 1 118 ? 3.829 -10.149 1.976 1.00 92.44 118 LEU A C 1
ATOM 960 O O . LEU A 1 118 ? 3.024 -9.944 2.887 1.00 92.44 118 LEU A O 1
ATOM 964 N N . ASN A 1 119 ? 3.503 -10.010 0.688 1.00 94.38 119 ASN A N 1
ATOM 965 C CA . ASN A 1 119 ? 2.193 -9.546 0.247 1.00 94.38 119 ASN A CA 1
ATOM 966 C C . ASN A 1 119 ? 1.071 -10.494 0.686 1.00 94.38 119 ASN A C 1
ATOM 968 O O . ASN A 1 119 ? 0.048 -10.022 1.175 1.00 94.38 119 ASN A O 1
ATOM 972 N N . LEU A 1 120 ? 1.261 -11.813 0.581 1.00 96.06 120 LEU A N 1
ATOM 973 C CA . LEU A 1 120 ? 0.284 -12.806 1.044 1.00 96.06 120 LEU A CA 1
ATOM 974 C C . LEU A 1 120 ? 0.070 -12.755 2.565 1.00 96.06 120 LEU A C 1
ATOM 976 O O . LEU A 1 120 ? -1.066 -12.874 3.038 1.00 96.06 120 LEU A O 1
ATOM 980 N N . GLY A 1 121 ? 1.137 -12.536 3.336 1.00 96.94 121 GLY A N 1
ATOM 981 C CA . GLY A 1 121 ? 1.059 -12.345 4.784 1.00 96.94 121 GLY A CA 1
ATOM 982 C C . GLY A 1 121 ? 0.216 -11.125 5.150 1.00 96.94 121 GLY A C 1
ATOM 983 O O . GLY A 1 121 ? -0.750 -11.236 5.910 1.00 96.94 121 GLY A O 1
ATOM 984 N N . PHE A 1 122 ? 0.510 -9.971 4.549 1.00 97.25 122 PHE A N 1
ATOM 985 C CA . PHE A 1 122 ? -0.278 -8.757 4.768 1.00 97.25 122 PHE A CA 1
ATOM 986 C C . PHE A 1 122 ? -1.703 -8.874 4.229 1.00 97.25 122 PHE A C 1
ATOM 988 O O . PHE A 1 122 ? -2.637 -8.419 4.886 1.00 97.25 122 PHE A O 1
ATOM 995 N N . PHE A 1 123 ? -1.908 -9.527 3.085 1.00 97.50 123 PHE A N 1
ATOM 996 C CA . PHE A 1 123 ? -3.241 -9.774 2.542 1.00 97.50 123 PHE A CA 1
ATOM 997 C C . PHE A 1 123 ? -4.087 -10.577 3.535 1.00 97.50 123 PHE A C 1
ATOM 999 O O . PHE A 1 123 ? -5.221 -10.200 3.830 1.00 97.50 123 PHE A O 1
ATOM 1006 N N . SER A 1 124 ? -3.509 -11.607 4.154 1.00 97.44 124 SER A N 1
ATOM 1007 C CA . SER A 1 124 ? -4.181 -12.388 5.198 1.00 97.44 124 SER A CA 1
ATOM 1008 C C . SER A 1 124 ? -4.598 -11.516 6.392 1.00 97.44 124 SER A C 1
ATOM 1010 O O . SER A 1 124 ? -5.718 -11.648 6.888 1.00 97.44 124 SER A O 1
ATOM 1012 N N . LEU A 1 125 ? -3.757 -10.558 6.808 1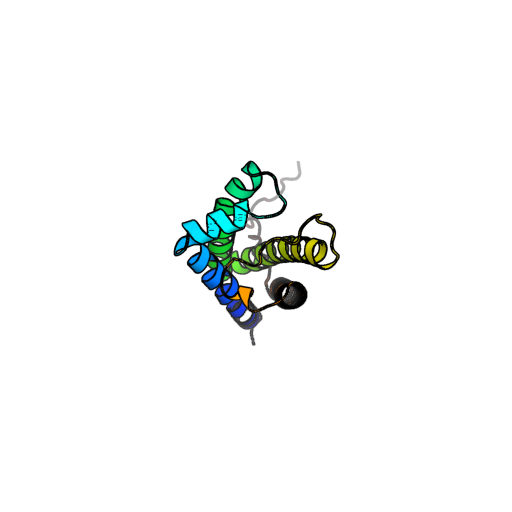.00 96.94 125 LEU A N 1
ATOM 1013 C CA . LEU A 1 125 ? -4.113 -9.584 7.850 1.00 96.94 125 LEU A CA 1
ATOM 1014 C C . LEU A 1 125 ? -5.298 -8.701 7.445 1.00 96.94 125 LEU A C 1
ATOM 1016 O O . LEU A 1 125 ? -6.148 -8.416 8.288 1.00 96.94 125 LEU A O 1
ATOM 1020 N N . THR A 1 126 ? -5.399 -8.298 6.175 1.00 97.25 126 THR A N 1
ATOM 1021 C CA . THR A 1 126 ? -6.552 -7.509 5.706 1.00 97.25 126 THR A CA 1
ATOM 1022 C C . THR A 1 126 ? -7.857 -8.296 5.767 1.00 97.25 126 THR A C 1
ATOM 1024 O O . THR A 1 126 ? -8.871 -7.756 6.206 1.00 97.25 126 THR A O 1
ATOM 1027 N N . VAL A 1 127 ? -7.831 -9.586 5.415 1.00 96.19 127 VAL A N 1
ATOM 1028 C CA . VAL A 1 127 ? -9.002 -10.473 5.494 1.00 96.19 127 VAL A CA 1
ATOM 1029 C C . VAL A 1 127 ? -9.444 -10.652 6.947 1.00 96.19 127 VAL A C 1
ATOM 1031 O O . VAL A 1 127 ? -10.631 -10.525 7.252 1.00 96.19 127 VAL A O 1
ATOM 1034 N N . LEU A 1 128 ? -8.495 -10.869 7.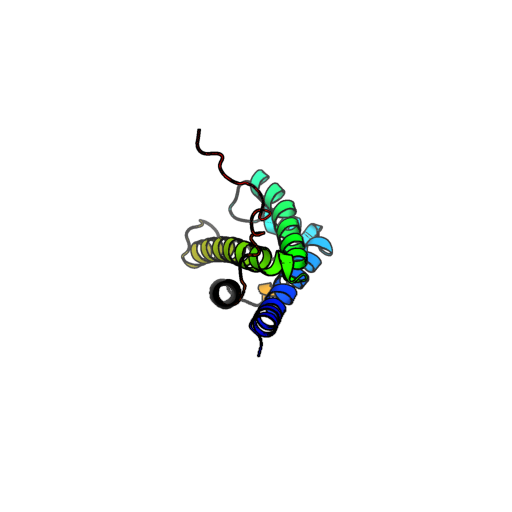863 1.00 95.25 128 LEU A N 1
ATOM 1035 C CA . LEU A 1 128 ? -8.785 -10.924 9.299 1.00 95.25 128 LEU A CA 1
ATOM 1036 C C . LEU A 1 128 ? -9.350 -9.590 9.807 1.00 95.25 128 LEU A C 1
ATOM 1038 O O . LEU A 1 128 ? -10.355 -9.573 10.516 1.00 95.25 128 LEU A O 1
ATOM 1042 N N . GLY A 1 129 ? -8.752 -8.469 9.403 1.00 94.75 129 GLY A N 1
ATOM 1043 C CA . GLY A 1 129 ? -9.209 -7.126 9.751 1.00 94.75 129 GLY A CA 1
ATOM 1044 C C . GLY A 1 129 ? -10.648 -6.863 9.311 1.00 94.75 129 GLY A C 1
ATOM 1045 O O . GLY A 1 129 ? -11.454 -6.381 10.108 1.00 94.75 129 GLY A O 1
ATOM 1046 N N . LEU A 1 130 ? -11.007 -7.256 8.086 1.00 94.69 130 LEU A N 1
ATOM 1047 C CA . LEU A 1 130 ? -12.376 -7.171 7.568 1.00 94.69 130 LEU A CA 1
ATOM 1048 C C . LEU A 1 130 ? -13.365 -8.030 8.357 1.00 94.69 130 LEU A C 1
ATOM 1050 O O . LEU A 1 130 ? -14.501 -7.609 8.556 1.00 94.69 130 LEU A O 1
ATOM 1054 N N . TRP A 1 131 ? -12.952 -9.210 8.819 1.00 91.56 131 TRP A N 1
ATOM 1055 C CA . TRP A 1 131 ? -13.814 -10.089 9.611 1.00 91.56 131 TRP A CA 1
ATOM 1056 C C . TRP A 1 131 ? -14.100 -9.530 11.012 1.00 91.56 131 TRP A C 1
ATOM 1058 O O . TRP A 1 131 ? -15.215 -9.653 11.528 1.00 91.56 131 TRP A O 1
ATOM 1068 N N . PHE A 1 132 ? -13.108 -8.883 11.626 1.00 89.00 132 PHE A N 1
ATOM 1069 C CA . PHE A 1 132 ? -13.243 -8.289 12.958 1.00 89.00 132 PHE A CA 1
ATOM 1070 C C . PHE A 1 132 ? -13.818 -6.869 12.958 1.00 89.00 132 PHE A C 1
ATOM 1072 O O . PHE A 1 132 ? -14.298 -6.413 13.999 1.00 89.00 132 PHE A O 1
ATOM 1079 N N . THR A 1 133 ? -13.827 -6.185 11.814 1.00 87.69 133 THR A N 1
ATOM 1080 C CA . THR A 1 133 ? -14.373 -4.830 11.680 1.00 87.69 133 THR A CA 1
ATOM 1081 C C . THR A 1 133 ? -15.804 -4.890 11.148 1.00 87.69 133 THR A C 1
ATOM 1083 O O . THR A 1 133 ? -16.072 -5.502 10.118 1.00 87.69 133 THR A O 1
ATOM 1086 N N . LYS A 1 134 ? -16.756 -4.234 11.819 1.00 76.12 134 LYS A N 1
ATOM 1087 C CA . LYS A 1 134 ? -18.107 -4.071 11.265 1.00 76.12 134 LYS A CA 1
ATOM 1088 C C . LYS A 1 134 ? -18.068 -2.998 10.178 1.00 76.12 134 LYS A C 1
ATOM 1090 O O . LYS A 1 134 ? -17.472 -1.945 10.387 1.00 76.12 134 LYS A O 1
ATOM 1095 N N . ARG A 1 135 ? -18.726 -3.234 9.040 1.00 67.94 135 ARG A N 1
ATOM 1096 C CA . ARG A 1 135 ? -18.985 -2.165 8.070 1.00 67.94 135 ARG A CA 1
ATOM 1097 C C . ARG A 1 135 ? -19.883 -1.148 8.771 1.00 67.94 135 ARG A C 1
ATOM 1099 O O . ARG A 1 135 ? -21.012 -1.489 9.117 1.00 67.94 135 ARG A O 1
ATOM 1106 N N . GLY A 1 136 ? -19.368 0.053 9.020 1.00 59.72 136 GLY A N 1
ATOM 1107 C CA . GLY A 1 136 ? -20.170 1.195 9.446 1.00 59.72 136 GLY A CA 1
ATOM 1108 C C . GLY A 1 136 ? -21.091 1.592 8.299 1.00 59.72 136 GLY A C 1
ATOM 1109 O O . GLY A 1 136 ? -20.771 2.477 7.518 1.00 59.72 136 GLY A O 1
ATOM 1110 N N . ALA A 1 137 ? -22.177 0.848 8.114 1.00 51.69 137 ALA A N 1
ATOM 1111 C CA . ALA A 1 137 ? -23.337 1.354 7.414 1.00 51.69 137 ALA A CA 1
ATOM 1112 C C . ALA A 1 137 ? -24.188 2.021 8.488 1.00 51.69 137 ALA A C 1
ATOM 1114 O O . ALA A 1 137 ? -24.646 1.350 9.416 1.00 51.69 137 ALA A O 1
ATOM 1115 N N . GLU A 1 138 ? -24.333 3.338 8.381 1.00 51.81 138 GLU A N 1
ATOM 1116 C CA . GLU A 1 138 ? -25.405 4.081 9.028 1.00 51.81 138 GLU A CA 1
ATOM 1117 C C . GLU A 1 138 ? -26.690 3.250 8.932 1.00 51.81 138 GLU A C 1
ATOM 1119 O O . GLU A 1 138 ? -27.083 2.808 7.846 1.00 51.81 138 GLU A O 1
ATOM 1124 N N . ALA A 1 139 ? -27.339 3.005 10.070 1.00 45.44 139 ALA A N 1
ATOM 1125 C CA . ALA A 1 139 ? -28.751 2.682 10.016 1.00 45.44 139 ALA A CA 1
ATOM 1126 C C . ALA A 1 139 ? -29.432 3.833 9.249 1.00 45.44 139 ALA A C 1
ATOM 1128 O O . ALA A 1 139 ? -29.099 4.995 9.512 1.00 45.44 139 ALA A O 1
ATOM 1129 N N . PRO A 1 140 ? -30.354 3.557 8.306 1.00 48.91 140 PRO A N 1
ATOM 1130 C CA . PRO A 1 140 ? -31.216 4.610 7.783 1.00 48.91 140 PRO A CA 1
ATOM 1131 C C . PRO A 1 140 ? -31.813 5.351 8.987 1.00 48.91 140 PRO A C 1
ATOM 1133 O O . PRO A 1 140 ? -32.155 4.671 9.957 1.00 48.91 140 PRO A O 1
ATOM 1136 N N . PRO A 1 141 ? -31.932 6.692 8.984 1.00 55.38 141 PRO A N 1
ATOM 1137 C CA . PRO A 1 141 ? -32.604 7.375 10.080 1.00 55.38 141 PRO A CA 1
ATOM 1138 C C . PRO A 1 141 ? -33.972 6.718 10.283 1.00 55.38 141 PRO A C 1
ATOM 1140 O O . PRO A 1 141 ? -34.787 6.683 9.355 1.00 55.38 141 PRO A O 1
ATOM 1143 N N . ASP A 1 142 ? -34.175 6.137 11.469 1.00 57.31 142 ASP A N 1
ATOM 1144 C CA . ASP A 1 142 ? -35.432 5.541 11.915 1.00 57.31 142 ASP A CA 1
ATOM 1145 C C . ASP A 1 142 ? -36.540 6.584 11.729 1.00 57.31 142 ASP A C 1
ATOM 1147 O O . ASP A 1 142 ? -36.708 7.494 12.540 1.00 57.31 142 ASP A O 1
ATOM 1151 N N . GLY A 1 143 ? -37.259 6.529 10.606 1.00 55.66 143 GLY A N 1
ATOM 1152 C CA . GLY A 1 143 ? -38.186 7.609 10.279 1.00 55.66 143 GLY A CA 1
ATOM 1153 C C . GLY A 1 143 ? -38.960 7.500 8.974 1.00 55.66 143 GLY A C 1
ATOM 1154 O O . GLY A 1 143 ? -40.044 8.075 8.885 1.00 55.66 143 GLY A O 1
ATOM 1155 N N . VAL A 1 144 ? -38.505 6.740 7.975 1.00 59.69 144 VAL A N 1
ATOM 1156 C CA . VAL A 1 144 ? -39.307 6.561 6.752 1.00 59.69 144 VAL A CA 1
ATOM 1157 C C . VAL A 1 144 ? -40.343 5.458 6.978 1.00 59.69 144 VAL A C 1
ATOM 1159 O O . VAL A 1 144 ? -40.162 4.306 6.590 1.00 59.69 144 VAL A O 1
ATOM 1162 N N . LYS A 1 145 ? -41.458 5.818 7.627 1.00 51.41 145 LYS A N 1
ATOM 1163 C CA . LYS A 1 145 ? -42.695 5.033 7.546 1.00 51.41 145 LYS A CA 1
ATOM 1164 C C . LYS A 1 145 ? -43.110 4.988 6.077 1.00 51.41 145 LYS A C 1
ATOM 1166 O O . LYS A 1 145 ? -43.520 6.006 5.523 1.00 51.41 145 LYS A O 1
ATOM 1171 N N . LEU A 1 146 ? -43.007 3.814 5.459 1.00 57.03 146 LEU A N 1
ATOM 1172 C CA . LEU A 1 146 ? -43.669 3.532 4.191 1.00 57.03 146 LEU A CA 1
ATOM 1173 C C . LEU A 1 146 ? -45.168 3.728 4.418 1.00 57.03 146 LEU A C 1
ATOM 1175 O O . LEU A 1 146 ? -45.809 2.964 5.140 1.00 57.03 146 LEU A O 1
ATOM 1179 N N . LYS A 1 147 ? -45.701 4.813 3.863 1.00 56.50 147 LYS A N 1
ATOM 1180 C CA . LYS A 1 147 ? -47.133 5.051 3.811 1.00 56.50 147 LYS A CA 1
ATOM 1181 C C . LYS A 1 147 ? -47.695 4.038 2.815 1.00 56.50 147 LYS A C 1
ATOM 1183 O O . LYS A 1 147 ? -47.372 4.093 1.634 1.00 56.50 147 LYS A O 1
ATOM 1188 N N . SER A 1 148 ? -48.433 3.060 3.326 1.00 61.25 148 SER A N 1
ATOM 1189 C CA . SER A 1 148 ? -49.271 2.185 2.518 1.00 61.25 148 SER A CA 1
ATOM 1190 C C . SER A 1 148 ? -50.466 3.009 2.044 1.00 61.25 148 SER A C 1
ATOM 1192 O O . SER A 1 148 ? -51.348 3.306 2.855 1.00 61.25 148 SER A O 1
ATOM 1194 N N . ASP A 1 149 ? -50.440 3.417 0.779 1.00 64.75 149 ASP A N 1
ATOM 1195 C CA . ASP A 1 149 ? -51.634 3.840 0.043 1.00 64.75 149 ASP A CA 1
ATOM 1196 C C . ASP A 1 149 ? -52.206 2.625 -0.710 1.00 64.75 149 ASP A C 1
ATOM 1198 O O . ASP A 1 149 ? -51.397 1.787 -1.183 1.00 64.75 149 ASP A O 1
#